Protein AF-A0A7Y5W6H7-F1 (afdb_monomer_lite)

Radius of gyration: 16.1 Å; chains: 1; bounding box: 39×24×40 Å

Sequence (65 aa):
MKRAFIEPVAVGGRLPDMPLFLDPERYVPVPLEDTYTAAFAAVPKRWQSVLESSDRAEHSCRISK

pLDDT: mean 79.9, std 12.73, range [45.66, 94.75]

Structure (mmCIF, N/CA/C/O backbone):
data_AF-A0A7Y5W6H7-F1
#
_entry.id   AF-A0A7Y5W6H7-F1
#
loop_
_atom_site.group_PDB
_atom_site.id
_atom_site.type_symbol
_atom_site.label_atom_id
_atom_site.label_alt_id
_atom_site.label_comp_id
_atom_site.label_asym_id
_atom_site.label_entity_id
_atom_site.label_seq_id
_atom_site.pdbx_PDB_ins_code
_atom_site.Cartn_x
_atom_site.Cartn_y
_atom_site.Cartn_z
_atom_site.occupancy
_atom_site.B_iso_or_equiv
_atom_site.auth_seq_id
_atom_site.auth_comp_id
_atom_site.auth_asym_id
_atom_site.auth_atom_id
_atom_site.pdbx_PDB_model_num
ATOM 1 N N .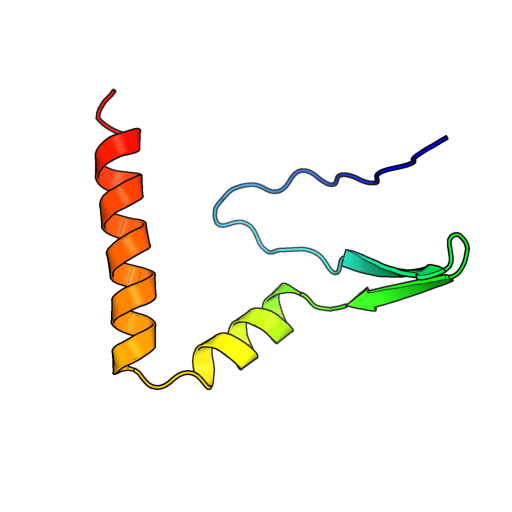 MET A 1 1 ? 26.056 -5.790 -9.159 1.00 55.47 1 MET A N 1
ATOM 2 C CA . MET A 1 1 ? 25.606 -4.423 -8.804 1.00 55.47 1 MET A CA 1
ATOM 3 C C . MET A 1 1 ? 24.126 -4.469 -8.451 1.00 55.47 1 MET A C 1
ATOM 5 O O . MET A 1 1 ? 23.374 -5.058 -9.213 1.00 55.47 1 MET A O 1
ATOM 9 N N . LYS A 1 2 ? 23.712 -3.905 -7.309 1.00 74.12 2 LYS A N 1
ATOM 10 C CA . LYS A 1 2 ? 22.294 -3.774 -6.922 1.00 74.12 2 LYS A CA 1
ATOM 11 C C . LYS A 1 2 ? 21.826 -2.364 -7.301 1.00 74.12 2 LYS A C 1
ATOM 13 O O . LYS A 1 2 ? 22.554 -1.413 -7.040 1.00 74.12 2 LYS A O 1
ATOM 18 N N . ARG A 1 3 ? 20.665 -2.241 -7.945 1.00 77.56 3 ARG A N 1
ATOM 19 C CA . ARG A 1 3 ? 20.049 -0.961 -8.335 1.00 77.56 3 ARG A CA 1
ATOM 20 C C . ARG A 1 3 ? 18.764 -0.783 -7.531 1.00 77.56 3 ARG A C 1
ATOM 22 O O . ARG A 1 3 ? 18.054 -1.764 -7.334 1.00 77.56 3 ARG A O 1
ATOM 29 N N . ALA A 1 4 ? 18.491 0.435 -7.080 1.00 76.50 4 ALA A N 1
ATOM 30 C CA . ALA A 1 4 ? 17.255 0.798 -6.399 1.00 76.50 4 ALA A CA 1
ATOM 31 C C . ALA A 1 4 ? 16.711 2.088 -7.018 1.00 76.50 4 ALA A C 1
ATOM 33 O O . ALA A 1 4 ? 17.487 2.994 -7.325 1.00 76.50 4 ALA A O 1
ATOM 34 N N . PHE A 1 5 ? 15.396 2.149 -7.197 1.00 78.38 5 PHE A N 1
ATOM 35 C CA . PHE A 1 5 ? 14.680 3.329 -7.670 1.00 78.38 5 PHE A CA 1
ATOM 36 C C . PHE A 1 5 ? 13.885 3.874 -6.489 1.00 78.38 5 PHE A C 1
ATOM 38 O O . PHE A 1 5 ? 13.109 3.136 -5.886 1.00 78.38 5 PHE A O 1
ATOM 45 N N . ILE A 1 6 ? 14.155 5.121 -6.108 1.00 82.75 6 ILE A N 1
ATOM 46 C CA . ILE A 1 6 ? 13.575 5.749 -4.922 1.00 82.75 6 ILE A CA 1
ATOM 47 C C . ILE A 1 6 ? 12.871 7.020 -5.379 1.00 82.75 6 ILE A C 1
ATOM 49 O O . ILE A 1 6 ? 13.527 7.942 -5.861 1.00 82.75 6 ILE A O 1
ATOM 53 N N . GLU A 1 7 ? 11.556 7.070 -5.195 1.00 83.38 7 GLU A N 1
ATOM 54 C CA . GLU A 1 7 ? 10.760 8.283 -5.364 1.00 83.38 7 GLU A CA 1
ATOM 55 C C . GLU A 1 7 ? 10.350 8.802 -3.978 1.00 83.38 7 GLU A C 1
ATOM 57 O O . GLU A 1 7 ? 9.626 8.114 -3.255 1.00 83.38 7 GLU A O 1
ATOM 62 N N . PRO A 1 8 ? 10.852 9.972 -3.545 1.00 83.62 8 PRO A N 1
ATOM 63 C CA . PRO A 1 8 ? 10.502 10.521 -2.244 1.00 83.62 8 PRO A CA 1
ATOM 64 C C . PRO A 1 8 ? 9.052 11.014 -2.245 1.00 83.62 8 PRO A C 1
ATOM 66 O O . PRO A 1 8 ? 8.658 11.823 -3.083 1.00 83.62 8 PRO A O 1
ATOM 69 N N . VAL A 1 9 ? 8.278 10.566 -1.259 1.00 85.44 9 VAL A N 1
ATOM 70 C CA . VAL A 1 9 ? 6.892 10.991 -1.033 1.00 85.44 9 VAL A CA 1
ATOM 71 C C . VAL A 1 9 ? 6.752 11.631 0.344 1.00 85.44 9 VAL A C 1
ATOM 73 O O . VAL A 1 9 ? 7.424 11.240 1.300 1.00 85.44 9 VAL A O 1
ATOM 76 N N . ALA A 1 10 ? 5.893 12.644 0.445 1.00 85.44 10 ALA A N 1
ATOM 77 C CA . ALA A 1 10 ? 5.592 13.295 1.714 1.00 85.44 10 ALA A CA 1
ATOM 78 C C . ALA A 1 10 ? 4.566 12.478 2.513 1.00 85.44 10 ALA A C 1
ATOM 80 O O . ALA A 1 10 ? 3.660 11.872 1.941 1.00 85.44 10 ALA A O 1
ATOM 81 N N . VAL A 1 11 ? 4.674 12.502 3.844 1.00 81.62 11 VAL A N 1
ATOM 82 C CA . VAL A 1 11 ? 3.658 11.911 4.728 1.00 81.62 11 VAL A CA 1
ATOM 83 C C . VAL A 1 11 ? 2.318 12.611 4.492 1.00 81.62 11 VAL A C 1
ATOM 85 O O . VAL A 1 11 ? 2.252 13.839 4.479 1.00 81.62 11 VAL A O 1
ATOM 88 N N . GLY A 1 12 ? 1.258 11.826 4.284 1.00 81.94 12 GLY A N 1
ATOM 89 C CA . GLY A 1 12 ? -0.073 12.328 3.923 1.00 81.94 12 GLY A CA 1
ATOM 90 C C . GLY A 1 12 ? -0.240 12.686 2.440 1.00 81.94 12 GLY A C 1
ATOM 91 O O . GLY A 1 12 ? -1.328 13.092 2.039 1.00 81.94 12 GLY A O 1
ATOM 92 N N . GLY A 1 13 ? 0.809 12.542 1.626 1.00 83.50 13 GLY A N 1
ATOM 93 C CA . GLY A 1 13 ? 0.726 12.662 0.173 1.00 83.50 13 GLY A CA 1
ATOM 94 C C . GLY A 1 13 ? 0.157 11.402 -0.480 1.00 83.50 13 GLY A C 1
ATOM 95 O O . GLY A 1 13 ? 0.299 10.301 0.051 1.00 83.50 13 GLY A O 1
ATOM 96 N N . ARG A 1 14 ? -0.455 11.577 -1.658 1.00 83.25 14 ARG A N 1
ATOM 97 C CA . ARG A 1 14 ? -0.910 10.471 -2.510 1.00 83.25 14 ARG A CA 1
ATOM 98 C C . ARG A 1 14 ? 0.290 9.622 -2.938 1.00 83.25 14 ARG A C 1
ATOM 100 O O . ARG A 1 14 ? 1.294 10.181 -3.390 1.00 83.25 14 ARG A O 1
ATOM 107 N N . LEU A 1 15 ? 0.190 8.303 -2.823 1.00 83.94 15 LEU A N 1
ATOM 108 C CA . LEU A 1 15 ? 1.247 7.389 -3.246 1.00 83.94 15 LEU A CA 1
ATOM 109 C C . LEU A 1 15 ? 1.128 7.149 -4.763 1.00 83.94 15 LEU A C 1
ATOM 111 O O . LEU A 1 15 ? 0.065 6.723 -5.223 1.00 83.94 15 LEU A O 1
ATOM 115 N N . PRO A 1 16 ? 2.171 7.442 -5.562 1.00 82.56 16 PRO A N 1
ATOM 116 C CA . PRO A 1 16 ? 2.118 7.253 -7.006 1.00 82.56 16 PRO A CA 1
ATOM 117 C C . PRO A 1 16 ? 2.100 5.765 -7.378 1.00 82.56 16 PRO A C 1
ATOM 119 O O . PRO A 1 16 ? 2.509 4.902 -6.597 1.00 82.56 16 PRO A O 1
ATOM 122 N N . ASP A 1 17 ? 1.647 5.473 -8.598 1.00 85.44 17 ASP A N 1
ATOM 123 C CA . ASP A 1 17 ? 1.729 4.137 -9.186 1.00 85.44 17 ASP A CA 1
ATOM 124 C C . ASP A 1 17 ? 3.195 3.695 -9.276 1.00 85.44 17 ASP A C 1
ATOM 126 O O . ASP A 1 17 ? 3.970 4.235 -10.068 1.00 85.44 17 ASP A O 1
ATOM 130 N N . MET A 1 18 ? 3.584 2.707 -8.467 1.00 83.88 18 MET A N 1
ATOM 131 C CA . MET A 1 18 ? 4.971 2.254 -8.409 1.00 83.88 18 MET A CA 1
ATOM 132 C C . MET A 1 18 ? 5.202 1.010 -9.273 1.00 83.88 18 MET A C 1
ATOM 134 O O . MET A 1 18 ? 4.336 0.131 -9.360 1.00 83.88 18 MET A O 1
ATOM 138 N N . PRO A 1 19 ? 6.383 0.897 -9.903 1.00 85.44 19 PRO A N 1
ATOM 139 C CA . PRO A 1 19 ? 6.726 -0.260 -10.712 1.00 85.44 19 PRO A CA 1
ATOM 140 C C . PRO A 1 19 ? 6.996 -1.488 -9.831 1.00 85.44 19 PRO A C 1
ATOM 142 O O . PRO A 1 19 ? 7.960 -1.527 -9.063 1.00 85.44 19 PRO A O 1
ATOM 145 N N . LEU A 1 20 ? 6.184 -2.534 -9.990 1.00 84.50 20 LEU A N 1
ATOM 146 C CA . LEU A 1 20 ? 6.497 -3.871 -9.494 1.00 84.50 20 LEU A CA 1
ATOM 147 C C . LEU A 1 20 ? 7.381 -4.579 -10.523 1.00 84.50 20 LEU A C 1
ATOM 149 O O . LEU A 1 20 ? 6.917 -4.957 -11.601 1.00 84.50 20 LEU A O 1
ATOM 153 N N . PHE A 1 21 ? 8.659 -4.744 -10.194 1.00 83.69 21 PHE A N 1
ATOM 154 C CA . PHE A 1 21 ? 9.622 -5.442 -11.041 1.00 83.69 21 PHE A CA 1
ATOM 155 C C . PHE A 1 21 ? 9.441 -6.955 -10.909 1.00 83.69 21 PHE A C 1
ATOM 157 O O . PHE A 1 21 ? 9.607 -7.510 -9.823 1.00 83.69 21 PHE A O 1
ATOM 164 N N . LEU A 1 22 ? 9.113 -7.612 -12.020 1.00 86.75 22 LEU A N 1
ATOM 165 C CA . LEU A 1 22 ? 9.092 -9.076 -12.118 1.00 86.75 22 LEU A CA 1
ATOM 166 C C . LEU A 1 22 ? 10.478 -9.595 -12.514 1.00 86.75 22 LEU A C 1
ATOM 168 O O . LEU A 1 22 ? 10.951 -10.593 -11.981 1.00 86.75 22 LEU A O 1
ATOM 172 N N . ASP A 1 23 ? 11.143 -8.839 -13.388 1.00 85.38 23 ASP A N 1
ATOM 173 C CA . ASP A 1 23 ? 12.497 -9.069 -13.870 1.00 85.38 23 ASP A CA 1
ATOM 174 C C . ASP A 1 23 ? 13.252 -7.730 -13.927 1.00 85.38 23 ASP A C 1
ATOM 176 O O . ASP A 1 23 ? 12.625 -6.666 -13.952 1.00 85.38 23 ASP A O 1
ATOM 180 N N . PRO A 1 24 ? 14.595 -7.732 -14.022 1.00 81.88 24 PRO A N 1
ATOM 181 C CA . PRO A 1 24 ? 15.385 -6.500 -14.114 1.00 81.88 24 PRO A CA 1
ATOM 182 C C . PRO A 1 24 ? 15.025 -5.577 -15.290 1.00 81.88 24 PRO A C 1
ATOM 184 O O . PRO A 1 24 ? 15.408 -4.408 -15.268 1.00 81.88 24 PRO A O 1
ATOM 187 N N . GLU A 1 25 ? 14.339 -6.101 -16.307 1.00 84.31 25 GLU A N 1
ATOM 188 C CA . GLU A 1 25 ? 13.937 -5.390 -17.528 1.00 84.31 25 GLU A CA 1
ATOM 189 C C . GLU A 1 25 ? 12.412 -5.269 -17.682 1.00 84.31 25 GLU A C 1
ATOM 191 O O . GLU A 1 25 ? 11.943 -4.565 -18.575 1.00 84.31 25 GLU A O 1
ATOM 196 N N . ARG A 1 26 ? 11.620 -5.930 -16.824 1.00 85.44 26 ARG A N 1
ATOM 197 C CA . ARG A 1 26 ? 10.155 -5.951 -16.923 1.00 85.44 26 ARG A CA 1
ATOM 198 C C . ARG A 1 26 ? 9.519 -5.533 -15.604 1.00 85.44 26 ARG A C 1
ATOM 200 O O . ARG A 1 26 ? 9.717 -6.170 -14.570 1.00 85.44 26 ARG A O 1
ATOM 207 N N . TYR A 1 27 ? 8.682 -4.506 -15.677 1.00 86.94 27 TYR A N 1
ATOM 208 C CA . TYR A 1 27 ? 7.869 -4.045 -14.562 1.00 86.94 27 TYR A CA 1
ATOM 209 C C . TYR A 1 27 ? 6.427 -3.799 -14.991 1.00 86.94 27 TYR A C 1
ATOM 211 O O . TYR A 1 27 ? 6.138 -3.598 -16.173 1.00 86.94 27 TYR A O 1
ATOM 219 N N . VAL A 1 28 ? 5.530 -3.815 -14.011 1.00 86.88 28 VAL A N 1
ATOM 220 C CA . VAL A 1 28 ? 4.125 -3.440 -14.176 1.00 86.88 28 VAL A CA 1
ATOM 221 C C . VAL A 1 28 ? 3.830 -2.282 -13.223 1.00 86.88 28 VAL A C 1
ATOM 223 O O . VAL A 1 28 ? 4.206 -2.378 -12.053 1.00 86.88 28 VAL A O 1
ATOM 226 N N . PRO A 1 29 ? 3.204 -1.184 -13.684 1.00 85.25 29 PRO A N 1
ATOM 227 C CA . PRO A 1 29 ? 2.740 -0.133 -12.785 1.00 85.25 29 PRO A CA 1
ATOM 228 C C . PRO A 1 29 ? 1.587 -0.671 -11.932 1.00 85.25 29 PRO A C 1
ATOM 230 O O . PRO A 1 29 ? 0.628 -1.227 -12.471 1.00 85.25 29 PRO A O 1
ATOM 233 N N . VAL A 1 30 ? 1.691 -0.536 -10.609 1.00 83.31 30 VAL A N 1
ATOM 234 C CA . VAL A 1 30 ? 0.658 -0.997 -9.673 1.00 83.31 30 VAL A CA 1
ATOM 235 C C . VAL A 1 30 ? 0.100 0.195 -8.886 1.00 83.31 30 VAL A C 1
ATOM 237 O O . VAL A 1 30 ? 0.896 0.914 -8.271 1.00 83.31 30 VAL A O 1
ATOM 240 N N . PRO A 1 31 ? -1.240 0.368 -8.829 1.00 86.00 31 PRO A N 1
ATOM 241 C CA . PRO A 1 31 ? -1.885 1.400 -8.021 1.00 86.00 31 PRO A CA 1
ATOM 242 C C . PRO A 1 31 ? -1.836 1.017 -6.549 1.00 86.00 31 PRO A C 1
ATOM 244 O O . PRO A 1 31 ? -2.750 0.396 -5.996 1.00 86.00 31 PRO A O 1
ATOM 247 N N . LEU A 1 32 ? -0.708 1.334 -5.918 1.00 82.75 32 LEU A N 1
ATOM 248 C CA . LEU A 1 32 ? -0.398 0.879 -4.570 1.00 82.75 32 LEU A CA 1
ATOM 249 C C . LEU A 1 32 ? -1.349 1.484 -3.533 1.00 82.75 32 LEU A C 1
ATOM 251 O O . LEU A 1 32 ? -1.809 0.760 -2.655 1.00 82.75 32 LEU A O 1
ATOM 255 N N . GLU A 1 33 ? -1.701 2.766 -3.668 1.00 85.50 33 GLU A N 1
ATOM 256 C CA . GLU A 1 33 ? -2.662 3.425 -2.775 1.00 85.50 33 GLU A CA 1
ATOM 257 C C . GLU A 1 33 ? -4.040 2.766 -2.823 1.00 85.50 33 GLU A C 1
ATOM 259 O O . GLU A 1 33 ? -4.579 2.387 -1.782 1.00 85.50 33 GLU A O 1
ATOM 264 N N . ASP A 1 34 ? -4.593 2.589 -4.025 1.00 87.62 34 ASP A N 1
ATOM 265 C CA . ASP A 1 34 ? -5.935 2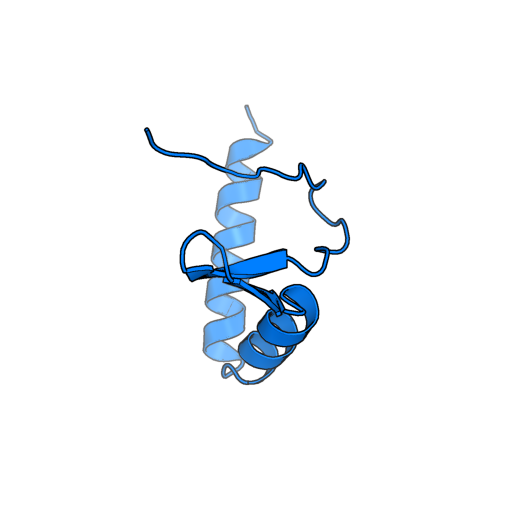.033 -4.202 1.00 87.62 34 ASP A CA 1
ATOM 266 C C . ASP A 1 34 ? -5.980 0.572 -3.738 1.00 87.62 34 ASP A C 1
ATOM 268 O O . ASP A 1 34 ? -6.902 0.159 -3.029 1.00 87.62 34 ASP A O 1
ATOM 272 N N . THR A 1 35 ? -4.939 -0.202 -4.064 1.00 86.19 35 THR A N 1
ATOM 273 C CA . THR A 1 35 ? -4.817 -1.603 -3.640 1.00 86.19 35 THR A CA 1
ATOM 274 C C . THR A 1 35 ? -4.713 -1.712 -2.121 1.00 86.19 35 THR A C 1
ATOM 276 O O . THR A 1 35 ? -5.387 -2.548 -1.516 1.00 86.19 35 THR A O 1
ATOM 279 N N . TYR A 1 36 ? -3.902 -0.861 -1.487 1.00 86.69 36 TYR A N 1
ATOM 280 C CA . TYR A 1 36 ? -3.737 -0.869 -0.036 1.00 86.69 36 TYR A CA 1
ATOM 281 C C . TYR A 1 36 ? -5.013 -0.415 0.678 1.00 86.69 36 TYR A C 1
ATOM 283 O O . TYR A 1 36 ? -5.438 -1.049 1.643 1.00 86.69 36 TYR A O 1
ATOM 291 N N . THR A 1 37 ? -5.673 0.623 0.162 1.00 88.44 37 THR A N 1
ATOM 292 C CA . THR A 1 37 ? -6.956 1.118 0.678 1.00 88.44 37 THR A CA 1
ATOM 293 C C . THR A 1 37 ? -8.025 0.033 0.624 1.00 88.44 37 THR A C 1
ATOM 295 O O . THR A 1 37 ? -8.700 -0.223 1.623 1.00 88.44 37 THR A O 1
ATOM 298 N N . ALA A 1 38 ? -8.148 -0.660 -0.510 1.00 92.06 38 ALA A N 1
ATOM 299 C CA . ALA A 1 38 ? -9.092 -1.760 -0.671 1.00 92.06 38 ALA A CA 1
ATOM 300 C C . ALA A 1 38 ? -8.771 -2.943 0.259 1.00 92.06 38 ALA A C 1
ATOM 302 O O . ALA A 1 38 ? -9.672 -3.492 0.898 1.00 92.06 38 ALA A O 1
ATOM 303 N N . ALA A 1 39 ? -7.491 -3.310 0.379 1.00 90.25 39 ALA A N 1
ATOM 304 C CA . ALA A 1 39 ? -7.053 -4.377 1.273 1.00 90.25 39 ALA A CA 1
ATOM 305 C C . ALA A 1 39 ? -7.352 -4.045 2.742 1.00 90.25 39 ALA A C 1
ATOM 307 O O . ALA A 1 39 ? -7.887 -4.888 3.462 1.00 90.25 39 ALA A O 1
ATOM 308 N N . PHE A 1 40 ? -7.072 -2.815 3.178 1.00 90.12 40 PHE A N 1
ATOM 309 C CA . PHE A 1 40 ? -7.357 -2.363 4.539 1.00 90.12 40 PHE A CA 1
ATOM 310 C C . PHE A 1 40 ? -8.863 -2.289 4.817 1.00 90.12 40 PHE A C 1
ATOM 312 O O . PHE A 1 40 ? -9.315 -2.729 5.874 1.00 90.12 40 PHE A O 1
ATOM 319 N N . ALA A 1 41 ? -9.665 -1.825 3.855 1.00 92.31 41 ALA A N 1
ATOM 320 C CA . ALA A 1 41 ? -11.122 -1.788 3.982 1.00 92.31 41 ALA A CA 1
ATOM 321 C C . ALA A 1 41 ? -11.740 -3.185 4.180 1.00 92.31 41 ALA A C 1
ATOM 323 O O . ALA A 1 41 ? -12.747 -3.318 4.877 1.00 92.31 41 ALA A O 1
ATOM 324 N N . ALA A 1 42 ? -11.124 -4.229 3.616 1.00 94.38 42 ALA A N 1
ATOM 325 C CA . ALA A 1 42 ? -11.550 -5.616 3.791 1.00 94.38 42 ALA A CA 1
ATOM 326 C C . ALA A 1 42 ? -11.189 -6.208 5.170 1.00 94.38 42 ALA A C 1
ATOM 328 O O . ALA A 1 42 ? -11.729 -7.248 5.560 1.00 94.38 42 ALA A O 1
ATOM 329 N N . VAL A 1 43 ? -10.295 -5.571 5.932 1.00 93.19 43 VAL A N 1
ATOM 330 C CA . VAL A 1 43 ? -9.916 -6.023 7.278 1.00 93.19 43 VAL A CA 1
ATOM 331 C C . VAL A 1 43 ? -11.086 -5.798 8.248 1.00 93.19 43 VAL A C 1
ATOM 333 O O . VAL A 1 43 ? -11.685 -4.727 8.241 1.00 93.19 43 VAL A O 1
ATOM 336 N N . PRO A 1 44 ? -11.429 -6.744 9.144 1.00 94.75 44 PRO A N 1
ATOM 337 C CA . PRO A 1 44 ? -12.463 -6.509 10.150 1.00 94.75 44 PRO A CA 1
ATOM 338 C C . PRO A 1 44 ? -12.130 -5.316 11.059 1.00 94.75 44 PRO A C 1
ATOM 340 O O . PRO A 1 44 ? -10.997 -5.191 11.527 1.00 94.75 44 PRO A O 1
ATOM 343 N N . LYS A 1 45 ? -13.133 -4.493 11.404 1.00 91.00 45 LYS A N 1
ATOM 344 C CA . LYS A 1 45 ? -12.960 -3.257 12.203 1.00 91.00 45 LYS A CA 1
ATOM 345 C C . LYS A 1 45 ? -12.113 -3.425 13.467 1.00 91.00 45 LYS A C 1
ATOM 347 O O . LYS A 1 45 ? -11.300 -2.564 13.770 1.00 91.00 45 LYS A O 1
ATOM 352 N N . ARG A 1 46 ? -12.261 -4.547 14.185 1.00 91.88 46 ARG A N 1
ATOM 353 C CA . ARG A 1 46 ? -11.463 -4.844 15.388 1.00 91.88 46 ARG A CA 1
ATOM 354 C C . ARG A 1 46 ? -9.956 -4.774 15.116 1.00 91.88 46 ARG A C 1
ATOM 356 O O . ARG A 1 46 ? -9.218 -4.288 15.961 1.00 91.88 46 ARG A O 1
ATOM 363 N N . TRP A 1 47 ? -9.513 -5.273 13.965 1.00 90.69 47 TRP A N 1
ATOM 364 C CA . TRP A 1 47 ? -8.105 -5.291 13.576 1.00 90.69 47 TRP A CA 1
ATOM 365 C C . TRP A 1 47 ? -7.653 -3.957 12.979 1.00 90.69 47 TRP A C 1
ATOM 367 O O . TRP A 1 47 ? -6.533 -3.543 13.257 1.00 90.69 47 TRP A O 1
ATOM 377 N N . GLN A 1 48 ? -8.532 -3.247 12.258 1.00 90.38 48 GLN A N 1
ATOM 378 C CA . GLN A 1 48 ? -8.264 -1.869 11.819 1.00 90.38 48 GLN A CA 1
ATOM 379 C C . GLN A 1 48 ? -7.924 -0.974 13.019 1.00 90.38 48 GLN A C 1
ATOM 381 O O . GLN A 1 48 ? -6.867 -0.351 13.041 1.00 90.38 48 GLN A O 1
ATOM 386 N N . SER A 1 49 ? -8.737 -1.026 14.082 1.00 89.31 49 SER A N 1
ATOM 387 C CA . SER A 1 49 ? -8.515 -0.217 15.286 1.00 89.31 49 SER A CA 1
ATOM 388 C C . SER A 1 49 ? -7.192 -0.517 15.996 1.00 89.31 49 SER A C 1
ATOM 390 O O . SER A 1 49 ? -6.607 0.385 16.586 1.00 89.31 49 SER A O 1
ATOM 392 N N . VAL A 1 50 ? -6.699 -1.762 15.945 1.00 90.75 50 VAL A N 1
ATOM 393 C CA . VAL A 1 50 ? -5.380 -2.109 16.503 1.00 90.75 50 VAL A CA 1
ATOM 394 C C . VAL A 1 50 ? -4.276 -1.413 15.707 1.00 90.75 50 VAL A C 1
ATOM 396 O O . VAL A 1 50 ? -3.433 -0.752 16.308 1.00 90.75 50 VAL A O 1
ATOM 399 N N . LEU A 1 51 ? -4.325 -1.500 14.376 1.00 86.12 51 LEU A N 1
ATOM 400 C CA . LEU A 1 51 ? -3.338 -0.887 13.483 1.00 86.12 51 LEU A CA 1
ATOM 401 C C . LE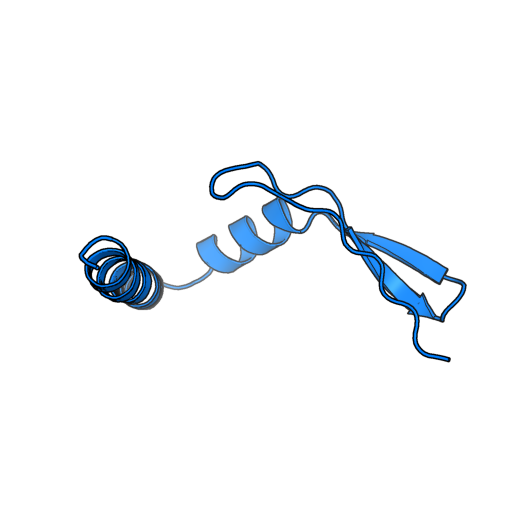U A 1 51 ? -3.317 0.642 13.626 1.00 86.12 51 LEU A C 1
ATOM 403 O O . LEU A 1 51 ? -2.252 1.232 13.783 1.00 86.12 51 LEU A O 1
ATOM 407 N N . GLU A 1 52 ? -4.489 1.276 13.683 1.00 87.06 52 GLU A N 1
ATOM 408 C CA . GLU A 1 52 ? -4.606 2.727 13.890 1.00 87.06 52 GLU A CA 1
ATOM 409 C C . GLU A 1 52 ? -4.138 3.167 15.291 1.00 87.06 52 GLU A C 1
ATOM 411 O O . GLU A 1 52 ? -3.592 4.260 15.467 1.00 87.06 52 GLU A O 1
ATOM 416 N N . SER A 1 53 ? -4.335 2.323 16.312 1.00 82.31 53 SER A N 1
ATOM 417 C CA . SER A 1 53 ? -3.895 2.620 17.681 1.00 82.31 53 SER A CA 1
ATOM 418 C C . SER A 1 53 ? -2.375 2.555 17.848 1.00 82.31 53 SER A C 1
ATOM 420 O O . SER A 1 53 ? -1.810 3.374 18.578 1.00 82.31 53 SER A O 1
ATOM 422 N N . SER A 1 54 ? -1.711 1.629 17.146 1.00 69.56 54 SER A N 1
ATOM 423 C CA . SER A 1 54 ? -0.249 1.535 17.108 1.00 69.56 54 SER A CA 1
ATOM 424 C C . SER A 1 54 ? 0.364 2.790 16.491 1.00 69.56 54 SER A C 1
ATOM 426 O O . SER A 1 54 ? 1.300 3.356 17.054 1.00 69.56 54 SER A O 1
ATOM 428 N N . ASP A 1 55 ? -0.241 3.292 15.415 1.00 63.19 55 ASP A N 1
ATOM 429 C CA . ASP A 1 55 ? 0.218 4.489 14.714 1.00 63.19 55 ASP A CA 1
ATOM 430 C C . ASP A 1 55 ? 0.186 5.738 15.620 1.00 63.19 55 ASP A C 1
ATOM 432 O O . ASP A 1 55 ? 1.158 6.493 15.712 1.00 63.19 55 ASP A O 1
ATOM 436 N N . ARG A 1 56 ? -0.895 5.910 16.398 1.00 58.72 56 ARG A N 1
ATOM 437 C CA . ARG A 1 56 ? -1.009 6.986 17.402 1.00 58.72 56 ARG A CA 1
ATOM 438 C C . ARG A 1 56 ? 0.027 6.879 18.522 1.00 58.72 56 ARG A C 1
ATOM 440 O O . ARG A 1 56 ? 0.524 7.910 18.979 1.00 58.72 56 ARG A O 1
ATOM 447 N N . ALA A 1 57 ? 0.340 5.667 18.978 1.00 57.78 57 ALA A N 1
ATOM 448 C CA . ALA A 1 57 ? 1.310 5.451 20.050 1.00 57.78 57 ALA A CA 1
ATOM 449 C C . ALA A 1 57 ? 2.739 5.822 19.612 1.00 57.78 57 ALA A C 1
ATOM 451 O O . ALA A 1 57 ? 3.479 6.453 20.371 1.00 57.78 57 ALA A O 1
ATOM 452 N N . GLU A 1 58 ? 3.110 5.500 18.371 1.00 56.66 58 GLU A N 1
ATOM 453 C CA . GLU A 1 58 ? 4.437 5.808 17.826 1.00 56.66 58 GLU A CA 1
ATOM 454 C C . GLU A 1 58 ? 4.594 7.292 17.457 1.00 56.66 58 GLU A C 1
ATOM 456 O O . GLU A 1 58 ? 5.620 7.906 17.775 1.00 56.66 58 GLU A O 1
ATOM 461 N N . HIS A 1 59 ? 3.564 7.911 16.868 1.00 55.75 59 HIS A N 1
ATOM 462 C CA . HIS A 1 59 ? 3.568 9.346 16.555 1.00 55.75 59 HIS A CA 1
ATOM 463 C C . HIS A 1 59 ? 3.582 10.228 17.813 1.00 55.75 59 HIS A C 1
ATOM 465 O O . HIS A 1 59 ? 4.263 11.256 17.831 1.00 55.75 59 HIS A O 1
ATOM 471 N N . SER A 1 60 ? 2.907 9.809 18.891 1.00 54.44 60 SER A N 1
ATOM 472 C CA . SER A 1 60 ? 2.920 10.531 20.173 1.00 54.44 60 SER A CA 1
ATOM 473 C C . SER A 1 60 ? 4.299 10.543 20.842 1.00 54.44 60 SER A C 1
ATOM 475 O O . SER A 1 60 ? 4.607 11.482 21.572 1.00 54.44 60 SER A O 1
ATOM 477 N N . CYS A 1 61 ? 5.132 9.525 20.613 1.00 47.81 61 CYS A N 1
ATOM 478 C CA . CYS A 1 61 ? 6.485 9.468 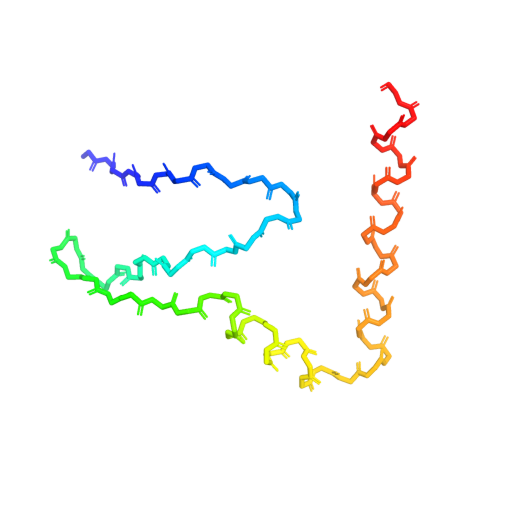21.169 1.00 47.81 61 CYS A CA 1
ATOM 479 C C . CYS A 1 61 ? 7.483 10.272 20.316 1.00 47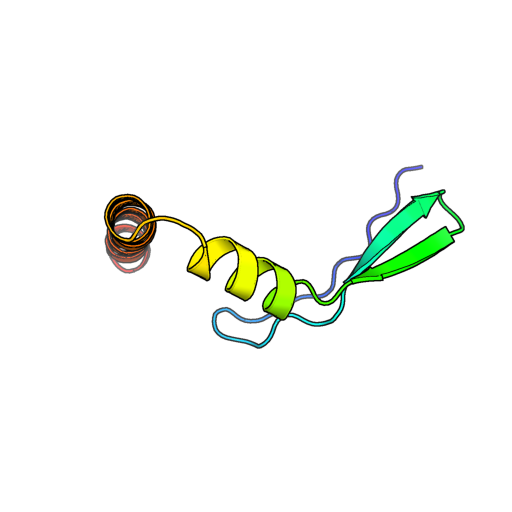.81 61 CYS A C 1
ATOM 481 O O . CYS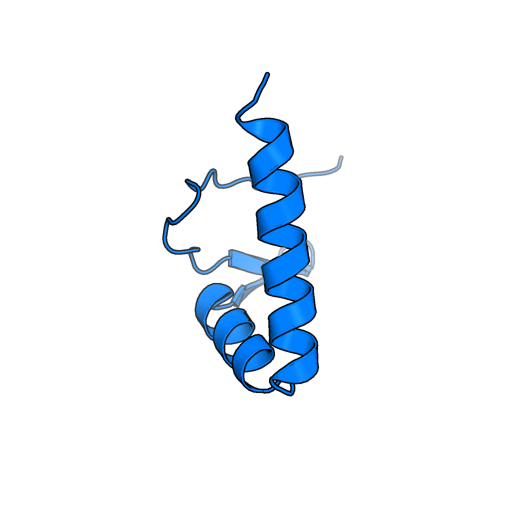 A 1 61 ? 8.357 10.953 20.851 1.00 47.81 61 CYS A O 1
ATOM 483 N N . ARG A 1 62 ? 7.329 10.241 18.983 1.00 54.91 62 ARG A N 1
ATOM 484 C CA . ARG A 1 62 ? 8.284 10.846 18.038 1.00 54.91 62 ARG A CA 1
ATOM 485 C C . ARG A 1 62 ? 8.185 12.377 17.935 1.00 54.91 62 ARG A C 1
ATOM 487 O O . ARG A 1 62 ? 9.179 12.999 17.590 1.00 54.91 62 ARG A O 1
ATOM 494 N N . ILE A 1 63 ? 7.040 12.984 18.263 1.00 56.91 63 ILE A N 1
ATOM 495 C CA . ILE A 1 63 ? 6.876 14.456 18.292 1.00 56.91 63 ILE A CA 1
ATOM 496 C C . ILE A 1 63 ? 7.296 15.069 19.644 1.00 56.91 63 ILE A C 1
ATOM 498 O O . ILE A 1 63 ? 7.497 16.275 19.749 1.00 56.91 63 ILE A O 1
ATOM 502 N N . SER A 1 64 ? 7.486 14.248 20.682 1.00 53.56 64 SER A N 1
ATOM 503 C CA . SER A 1 64 ? 7.843 14.706 22.031 1.00 53.56 64 SER A CA 1
ATOM 504 C C . SER A 1 64 ? 9.360 14.725 22.308 1.00 53.56 64 SER A C 1
ATOM 506 O O . SER A 1 64 ? 9.755 14.673 23.477 1.00 53.56 64 SER A O 1
ATOM 508 N N . LYS A 1 65 ? 10.217 14.784 21.278 1.00 45.66 65 LYS A N 1
ATOM 509 C CA . LYS A 1 65 ? 11.679 14.851 21.433 1.00 45.66 65 LYS A CA 1
ATOM 510 C C . LYS A 1 65 ? 12.341 15.855 20.502 1.00 45.66 65 LYS A C 1
ATOM 512 O O . LYS A 1 65 ? 11.943 15.900 19.321 1.00 45.66 65 LYS A O 1
#

Foldseek 3Di:
DDDDDDDDDDVVDQDAQDWDDPDPPDTDGHRPRVVVVVVLVPDPPVVNVVVVVVVVVVVVVVVVD

Secondary structure (DSSP, 8-state):
----------TTSPPP-EEEEEETTEEEEE-HHHHHHHHHHTS-HHHHHHHHHHHHHHHHHHT--